Protein AF-A0A841YYU1-F1 (afdb_monomer_lite)

Organism: NCBI:txid1497681

Structure (mmCIF, N/CA/C/O backbone):
data_AF-A0A841YYU1-F1
#
_entry.id   AF-A0A841YYU1-F1
#
loop_
_atom_site.group_PDB
_atom_site.id
_atom_site.type_symbol
_atom_site.label_atom_id
_atom_site.label_alt_id
_atom_site.label_co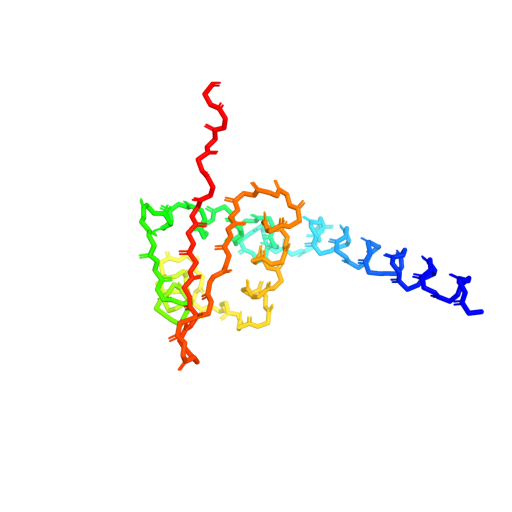mp_id
_atom_site.label_asym_id
_atom_site.label_entity_id
_atom_site.label_seq_id
_atom_site.pdbx_PDB_ins_code
_atom_site.Cartn_x
_atom_site.Cartn_y
_atom_site.Cartn_z
_atom_site.occupancy
_atom_site.B_iso_or_equiv
_atom_site.auth_seq_id
_atom_site.auth_comp_id
_atom_site.auth_asym_id
_atom_site.auth_atom_id
_atom_site.pdbx_PDB_model_num
ATOM 1 N N . MET A 1 1 ? -14.175 -29.906 1.606 1.00 49.25 1 MET A N 1
ATOM 2 C CA . MET A 1 1 ? -14.235 -28.447 1.845 1.00 49.25 1 MET A CA 1
ATOM 3 C C . MET A 1 1 ? -12.966 -27.914 2.523 1.00 49.25 1 MET A C 1
ATOM 5 O O . MET A 1 1 ? -12.357 -27.011 1.975 1.00 49.25 1 MET A O 1
ATOM 9 N N . LEU A 1 2 ? -12.478 -28.519 3.617 1.00 45.59 2 LEU A N 1
ATOM 10 C CA . LEU A 1 2 ? -11.233 -28.099 4.302 1.00 45.59 2 LEU A CA 1
ATOM 11 C C . LEU A 1 2 ? -9.953 -28.157 3.432 1.00 45.59 2 LEU A C 1
ATOM 13 O O . LEU A 1 2 ? -9.119 -27.262 3.505 1.00 45.59 2 LEU A O 1
ATOM 17 N N . LEU A 1 3 ? -9.820 -29.156 2.550 1.00 43.62 3 LEU A N 1
ATOM 18 C CA . LEU A 1 3 ? -8.645 -29.326 1.674 1.00 43.62 3 LEU A CA 1
ATOM 19 C C . LEU A 1 3 ? -8.499 -28.258 0.571 1.00 43.62 3 LEU A C 1
ATOM 21 O O . LEU A 1 3 ? -7.389 -28.014 0.100 1.00 43.62 3 LEU A O 1
ATOM 25 N N . GLN A 1 4 ? -9.591 -27.612 0.148 1.00 48.12 4 GLN A N 1
ATOM 26 C CA . GLN A 1 4 ? -9.517 -26.527 -0.841 1.00 48.12 4 GLN A CA 1
ATOM 27 C C . GLN A 1 4 ? -8.966 -25.240 -0.214 1.00 48.12 4 GLN A C 1
ATOM 29 O O . GLN A 1 4 ? -8.154 -24.570 -0.845 1.00 48.12 4 GLN A O 1
ATOM 34 N N . ASN A 1 5 ? -9.310 -24.959 1.049 1.00 53.09 5 ASN A N 1
ATOM 35 C CA . ASN A 1 5 ? -8.814 -23.787 1.776 1.00 53.09 5 ASN A CA 1
ATOM 36 C C . ASN A 1 5 ? -7.303 -23.846 2.039 1.00 53.09 5 ASN A C 1
ATOM 38 O O . ASN A 1 5 ? -6.620 -22.843 1.865 1.00 53.09 5 ASN A O 1
ATOM 42 N N . VAL A 1 6 ? -6.755 -25.017 2.383 1.00 58.25 6 VAL A N 1
ATOM 43 C CA . VAL A 1 6 ? -5.304 -25.172 2.623 1.00 58.25 6 VAL A CA 1
ATOM 44 C C . VAL A 1 6 ? -4.494 -24.971 1.336 1.00 58.25 6 VAL A C 1
ATOM 46 O O . VAL A 1 6 ? -3.455 -24.316 1.352 1.00 58.25 6 VAL A O 1
ATOM 49 N N . ASN A 1 7 ? -4.992 -25.467 0.200 1.00 59.00 7 ASN A N 1
ATOM 50 C CA . ASN A 1 7 ? -4.347 -25.254 -1.099 1.00 59.00 7 ASN A CA 1
ATOM 51 C C . ASN A 1 7 ? -4.403 -23.789 -1.547 1.00 59.00 7 ASN A C 1
ATOM 53 O O . ASN A 1 7 ? -3.433 -23.292 -2.117 1.00 59.00 7 ASN A O 1
ATOM 57 N N . TYR A 1 8 ? -5.505 -23.093 -1.263 1.00 60.75 8 TYR A N 1
ATOM 58 C CA . TYR A 1 8 ? -5.640 -21.664 -1.547 1.00 60.75 8 TYR A CA 1
ATOM 59 C C . TYR A 1 8 ? -4.680 -20.825 -0.702 1.00 60.75 8 TYR A C 1
ATOM 61 O O . TYR A 1 8 ? -3.996 -19.951 -1.232 1.00 60.75 8 TYR A O 1
ATOM 69 N N . LEU A 1 9 ? -4.568 -21.145 0.590 1.00 56.81 9 LEU A N 1
ATOM 70 C CA . LEU A 1 9 ? -3.627 -20.499 1.501 1.00 56.81 9 LEU A CA 1
ATOM 71 C C . LEU A 1 9 ? -2.180 -20.714 1.038 1.00 56.81 9 LEU A C 1
ATOM 73 O O . LEU A 1 9 ? -1.399 -19.774 0.958 1.00 56.81 9 LEU A O 1
ATOM 77 N N . TRP A 1 10 ? -1.835 -21.941 0.643 1.00 57.75 10 TRP A N 1
ATOM 78 C CA . TRP A 1 10 ? -0.506 -22.266 0.125 1.00 57.75 10 TRP A CA 1
ATOM 79 C C . TRP A 1 10 ? -0.196 -21.581 -1.213 1.00 57.75 10 TRP A C 1
ATOM 81 O O . TRP A 1 10 ? 0.935 -21.158 -1.459 1.00 57.75 10 TRP A O 1
ATOM 91 N N . TYR A 1 11 ? -1.200 -21.435 -2.079 1.00 63.16 11 TYR A N 1
ATOM 92 C CA . TYR A 1 11 ? -1.083 -20.692 -3.331 1.00 63.16 11 TYR A CA 1
ATOM 93 C C . TYR A 1 11 ? -0.859 -19.192 -3.089 1.00 63.16 11 TYR A C 1
ATOM 95 O O . TYR A 1 11 ? 0.015 -18.596 -3.722 1.00 63.16 11 TYR A O 1
ATOM 103 N N . LEU A 1 12 ? -1.591 -18.603 -2.138 1.00 54.94 12 LEU A N 1
ATOM 104 C CA . LEU A 1 12 ? -1.402 -17.223 -1.687 1.00 54.94 12 LEU A CA 1
ATOM 105 C C . LEU A 1 12 ? 0.002 -17.017 -1.113 1.00 54.94 12 LEU A C 1
ATOM 107 O O . LEU A 1 12 ? 0.723 -16.147 -1.591 1.00 54.94 12 LEU A O 1
ATOM 111 N N . VAL A 1 13 ? 0.444 -17.883 -0.195 1.00 62.03 13 VAL A N 1
ATOM 112 C CA . VAL A 1 13 ? 1.795 -17.831 0.388 1.00 62.03 13 VAL A CA 1
ATOM 113 C C . VAL A 1 13 ? 2.872 -17.909 -0.696 1.00 62.03 13 VAL A C 1
ATOM 115 O O . VAL A 1 13 ? 3.795 -17.101 -0.700 1.00 62.03 13 VAL A O 1
ATOM 118 N N . LYS A 1 14 ? 2.745 -18.816 -1.674 1.00 58.31 14 LYS A N 1
ATOM 119 C CA . LYS A 1 14 ? 3.702 -18.922 -2.791 1.00 58.31 14 LYS A CA 1
ATOM 120 C C . LYS A 1 14 ? 3.726 -17.691 -3.696 1.00 58.31 14 LYS A C 1
ATOM 122 O O . LYS A 1 14 ? 4.789 -17.354 -4.219 1.00 58.31 14 LYS A O 1
ATOM 127 N N . ARG A 1 15 ? 2.582 -17.038 -3.915 1.00 56.31 15 ARG A N 1
ATOM 128 C CA . ARG A 1 15 ? 2.522 -15.780 -4.673 1.00 56.31 15 ARG A CA 1
ATOM 129 C C . ARG A 1 15 ? 3.191 -14.644 -3.911 1.00 56.31 15 ARG A C 1
ATOM 131 O O . ARG A 1 15 ? 4.021 -13.959 -4.499 1.00 56.31 15 ARG A O 1
ATOM 138 N N . VAL A 1 16 ? 2.892 -14.507 -2.620 1.00 55.84 16 VAL A N 1
ATOM 139 C CA . VAL A 1 16 ? 3.519 -13.511 -1.741 1.00 55.84 16 VAL A CA 1
ATOM 140 C C . VAL A 1 16 ? 5.036 -13.714 -1.707 1.00 55.84 16 VAL A C 1
ATOM 142 O O . VAL A 1 16 ? 5.784 -12.770 -1.924 1.00 55.84 16 VAL A O 1
ATOM 145 N N . PHE A 1 17 ? 5.515 -14.955 -1.578 1.00 57.09 17 PHE A N 1
ATOM 146 C CA . PHE A 1 17 ? 6.953 -15.249 -1.552 1.00 57.09 17 PHE A CA 1
ATOM 147 C C . PHE A 1 17 ? 7.687 -14.864 -2.846 1.00 57.09 17 PHE A C 1
ATOM 149 O O . PHE A 1 17 ? 8.800 -14.345 -2.796 1.00 57.09 17 PHE A O 1
ATOM 156 N N . LYS A 1 18 ? 7.070 -15.085 -4.016 1.00 55.12 18 LYS A N 1
ATOM 157 C CA . LYS A 1 18 ? 7.643 -14.664 -5.308 1.00 55.12 18 LYS A CA 1
ATOM 158 C C . LYS A 1 18 ? 7.624 -13.145 -5.509 1.00 55.12 18 LYS A C 1
ATOM 160 O O . LYS A 1 18 ? 8.470 -12.636 -6.232 1.00 55.12 18 LYS A O 1
ATOM 165 N N . LEU A 1 19 ? 6.681 -12.438 -4.888 1.00 54.81 19 LEU A N 1
ATOM 166 C CA . LEU A 1 19 ? 6.603 -10.973 -4.910 1.00 54.81 19 LEU A CA 1
ATOM 167 C C . LEU A 1 19 ? 7.617 -10.318 -3.959 1.00 54.81 19 LEU A C 1
ATOM 169 O O . LEU A 1 19 ? 8.090 -9.217 -4.230 1.00 54.81 19 LEU A O 1
ATOM 173 N N . LEU A 1 20 ? 7.978 -11.006 -2.872 1.00 58.62 20 LEU A N 1
ATOM 174 C CA . LEU A 1 20 ? 8.971 -10.533 -1.904 1.00 58.62 20 LEU A CA 1
ATOM 175 C C . LEU A 1 20 ? 10.403 -10.564 -2.447 1.00 58.62 20 LEU A C 1
ATOM 177 O O . LEU A 1 20 ? 11.209 -9.711 -2.092 1.00 58.62 20 LEU A O 1
ATOM 181 N N . ILE A 1 21 ? 10.719 -11.530 -3.312 1.00 55.19 21 ILE A N 1
ATOM 182 C CA . ILE A 1 21 ? 12.056 -11.714 -3.889 1.00 55.19 21 ILE A CA 1
ATOM 183 C C . ILE A 1 21 ? 11.903 -11.879 -5.402 1.00 55.19 21 ILE A C 1
ATOM 185 O O . ILE A 1 21 ? 12.092 -12.963 -5.955 1.00 55.19 21 ILE A O 1
ATOM 189 N N . ASN A 1 22 ? 11.509 -10.810 -6.089 1.00 55.97 22 ASN A N 1
ATOM 190 C CA . ASN A 1 22 ? 11.603 -10.781 -7.542 1.00 55.97 22 ASN A CA 1
ATOM 191 C C . ASN A 1 22 ? 13.025 -10.342 -7.924 1.00 55.97 22 ASN A C 1
ATOM 193 O O . ASN A 1 22 ? 13.329 -9.155 -7.915 1.00 55.97 22 ASN A O 1
ATOM 197 N N . TYR A 1 23 ? 13.903 -11.313 -8.197 1.00 52.50 23 TYR A N 1
ATOM 198 C CA . TYR A 1 23 ? 15.341 -11.095 -8.436 1.00 52.50 23 TYR A CA 1
ATOM 199 C C . TYR A 1 23 ? 15.626 -10.184 -9.647 1.00 52.50 23 TYR A C 1
ATOM 201 O O . TYR A 1 23 ? 16.660 -9.523 -9.685 1.00 52.50 23 TYR A O 1
ATOM 209 N N . ASP A 1 24 ? 14.690 -10.130 -10.602 1.00 58.34 24 ASP A N 1
ATOM 210 C CA . ASP A 1 24 ? 14.776 -9.308 -11.816 1.00 58.34 24 ASP A CA 1
ATOM 211 C C . ASP A 1 24 ? 14.073 -7.944 -11.674 1.00 58.34 24 ASP A C 1
ATOM 213 O O . ASP A 1 24 ? 14.215 -7.077 -12.540 1.00 58.34 24 ASP A O 1
ATOM 217 N N . ALA A 1 25 ? 13.299 -7.730 -10.602 1.00 60.16 25 ALA A N 1
ATOM 218 C CA . ALA A 1 25 ? 12.693 -6.431 -10.335 1.00 60.16 25 ALA A CA 1
ATOM 219 C C . ALA A 1 25 ? 13.748 -5.470 -9.788 1.00 60.16 25 ALA A C 1
ATOM 221 O O . ALA A 1 25 ? 14.614 -5.851 -8.995 1.00 60.16 25 ALA A O 1
ATOM 222 N N . LYS A 1 26 ? 13.653 -4.188 -10.158 1.00 67.69 26 LYS A N 1
ATOM 223 C CA . LYS A 1 26 ? 14.436 -3.167 -9.460 1.00 67.69 26 LYS A CA 1
ATOM 224 C C . LYS A 1 26 ? 14.061 -3.244 -7.975 1.00 67.69 26 LYS A C 1
ATOM 226 O O . LYS A 1 26 ? 12.872 -3.329 -7.676 1.00 67.69 26 LYS A O 1
ATOM 231 N N . PRO A 1 27 ? 15.023 -3.185 -7.036 1.00 69.00 27 PRO A N 1
ATOM 232 C CA . PRO A 1 27 ? 14.729 -3.324 -5.608 1.00 69.00 27 PRO A CA 1
ATOM 233 C C . PRO A 1 27 ? 13.616 -2.387 -5.117 1.00 69.00 27 PRO A C 1
ATOM 235 O O . PRO A 1 27 ? 12.813 -2.787 -4.278 1.00 69.00 27 PRO A O 1
ATOM 238 N N . ALA A 1 28 ? 13.531 -1.189 -5.707 1.00 71.00 28 ALA A N 1
ATOM 239 C CA . ALA A 1 28 ? 12.518 -0.172 -5.427 1.00 71.00 28 ALA A CA 1
ATOM 240 C C . ALA A 1 28 ? 11.071 -0.569 -5.788 1.00 71.00 28 ALA A C 1
ATOM 242 O O . ALA A 1 28 ? 10.122 0.024 -5.281 1.00 71.00 28 ALA A O 1
ATOM 243 N N . ASP A 1 29 ? 10.900 -1.571 -6.650 1.00 73.06 29 ASP A N 1
ATOM 244 C CA . ASP A 1 29 ? 9.595 -2.081 -7.080 1.00 73.06 29 ASP A CA 1
ATOM 245 C C . ASP A 1 29 ? 9.184 -3.335 -6.283 1.00 73.06 29 ASP A C 1
ATOM 247 O O . ASP A 1 29 ? 8.113 -3.897 -6.500 1.00 73.06 29 ASP A O 1
ATOM 251 N N . SER A 1 30 ? 10.033 -3.811 -5.363 1.00 84.00 30 SER A N 1
ATOM 252 C CA . SER A 1 30 ? 9.703 -4.969 -4.529 1.00 84.00 30 SER A CA 1
ATOM 253 C C . SER A 1 30 ? 8.670 -4.611 -3.459 1.00 84.00 30 SER A C 1
ATOM 255 O O . SER A 1 30 ? 8.726 -3.543 -2.848 1.00 84.00 30 SER A O 1
ATOM 257 N N . ILE A 1 31 ? 7.769 -5.551 -3.162 1.00 87.94 31 ILE A N 1
ATOM 258 C CA . ILE A 1 31 ? 6.768 -5.405 -2.092 1.00 87.94 31 ILE A CA 1
ATOM 259 C C . ILE A 1 31 ? 7.433 -5.136 -0.739 1.00 87.94 31 ILE A C 1
ATOM 261 O O . ILE A 1 31 ? 6.931 -4.346 0.057 1.00 87.94 31 ILE A O 1
ATOM 265 N N . TYR A 1 32 ? 8.597 -5.747 -0.503 1.00 86.75 32 TYR A N 1
ATOM 266 C CA . TYR A 1 32 ? 9.395 -5.500 0.693 1.00 86.75 32 TYR A CA 1
ATOM 267 C C . TYR A 1 32 ? 9.839 -4.035 0.790 1.00 86.75 32 TYR A C 1
ATOM 269 O O . TYR A 1 32 ? 9.609 -3.392 1.812 1.00 86.75 32 TYR A O 1
ATOM 277 N N . TYR A 1 33 ? 10.436 -3.492 -0.277 1.00 88.88 33 TYR A N 1
ATOM 278 C CA . TYR A 1 33 ? 10.898 -2.104 -0.293 1.00 88.88 33 TYR A CA 1
ATOM 279 C C . TYR A 1 33 ? 9.742 -1.120 -0.118 1.00 88.88 33 TYR A C 1
ATOM 281 O O . TYR A 1 33 ? 9.817 -0.240 0.737 1.00 88.88 33 TYR A O 1
ATOM 289 N N . VAL A 1 34 ? 8.650 -1.309 -0.868 1.00 91.56 34 VAL A N 1
ATOM 290 C CA . VAL A 1 34 ? 7.442 -0.484 -0.734 1.00 91.56 34 VAL A CA 1
ATOM 291 C C . VAL A 1 34 ? 6.898 -0.560 0.695 1.00 91.56 34 VAL A C 1
ATOM 293 O O . VAL A 1 34 ? 6.551 0.469 1.269 1.00 91.56 34 VAL A O 1
ATOM 296 N N . GLY A 1 35 ? 6.895 -1.745 1.312 1.00 93.12 35 GLY A N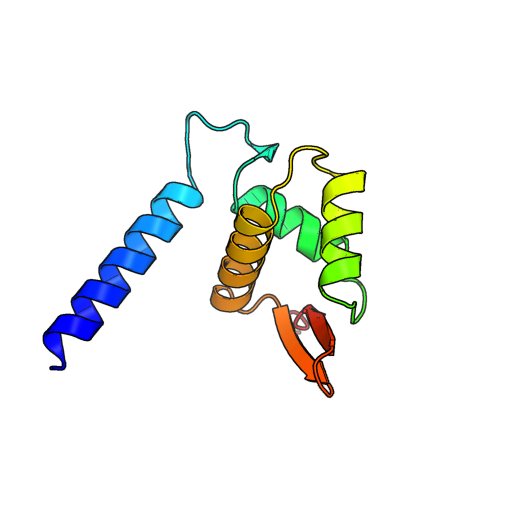 1
ATOM 297 C CA . GLY A 1 35 ? 6.512 -1.920 2.712 1.00 93.12 35 GLY A CA 1
ATOM 298 C C . GLY A 1 35 ? 7.390 -1.114 3.678 1.00 93.12 35 GLY A C 1
ATOM 299 O O . GLY A 1 35 ? 6.873 -0.430 4.559 1.00 93.12 35 GLY A O 1
ATOM 300 N N . CYS A 1 36 ? 8.712 -1.117 3.494 1.00 91.38 36 CYS A N 1
ATOM 301 C CA . CYS A 1 36 ? 9.611 -0.279 4.293 1.00 91.38 36 CYS A CA 1
ATOM 302 C C . CYS A 1 36 ? 9.307 1.218 4.132 1.00 91.38 36 CYS A C 1
ATOM 304 O O . CYS A 1 36 ? 9.242 1.931 5.133 1.00 91.38 36 CYS A O 1
ATOM 306 N N . CYS A 1 37 ? 9.069 1.685 2.903 1.00 93.62 37 CYS A N 1
ATOM 307 C CA . CYS A 1 37 ? 8.673 3.070 2.635 1.00 93.62 37 CYS A CA 1
ATOM 308 C C . CYS A 1 37 ? 7.358 3.438 3.335 1.00 93.62 37 CYS A C 1
ATOM 310 O O . CYS A 1 37 ? 7.255 4.504 3.931 1.00 93.62 37 CYS A O 1
ATOM 312 N N . ILE A 1 38 ? 6.365 2.545 3.317 1.00 94.81 38 ILE A N 1
ATOM 313 C CA . ILE A 1 38 ? 5.094 2.747 4.022 1.00 94.81 38 ILE A CA 1
ATOM 314 C C . ILE A 1 38 ? 5.321 2.898 5.531 1.00 94.81 38 ILE A C 1
ATOM 316 O O . ILE A 1 38 ? 4.821 3.846 6.131 1.00 94.81 38 ILE A O 1
ATOM 320 N N . LEU A 1 39 ? 6.099 2.004 6.152 1.00 93.50 39 LEU A N 1
ATOM 321 C CA . LEU A 1 39 ? 6.392 2.088 7.589 1.00 93.50 39 LEU A CA 1
ATOM 322 C C . LEU A 1 39 ? 7.144 3.366 7.971 1.00 93.50 39 LEU A C 1
ATOM 324 O O . LEU A 1 39 ? 6.984 3.846 9.092 1.00 93.50 39 LEU A O 1
ATOM 328 N N . GLN A 1 40 ? 7.964 3.901 7.066 1.00 92.38 40 GLN A N 1
ATOM 329 C CA . GLN A 1 40 ? 8.685 5.152 7.283 1.00 92.38 40 GLN A CA 1
ATOM 330 C C . GLN A 1 40 ? 7.739 6.364 7.333 1.00 92.38 40 GLN A C 1
ATOM 332 O O . GLN A 1 40 ? 7.967 7.276 8.126 1.00 92.38 40 GLN A O 1
ATOM 337 N N . GLU A 1 41 ? 6.661 6.349 6.542 1.00 92.44 41 GLU A N 1
ATOM 338 C CA . GLU A 1 41 ? 5.639 7.408 6.536 1.00 92.44 41 GLU A CA 1
ATOM 339 C C . GLU A 1 41 ? 4.594 7.253 7.653 1.00 92.44 41 GLU A C 1
ATOM 341 O O . GLU A 1 41 ? 3.969 8.231 8.066 1.00 92.44 41 GLU A O 1
ATOM 346 N N . LEU A 1 42 ? 4.408 6.040 8.183 1.00 90.12 42 LEU A N 1
ATOM 347 C CA . LEU A 1 42 ? 3.466 5.734 9.265 1.00 90.12 42 LEU A CA 1
ATOM 348 C C . LEU A 1 42 ? 3.991 6.163 10.649 1.00 90.12 42 LEU A C 1
ATOM 350 O O . LEU A 1 42 ? 4.195 5.335 11.536 1.00 90.12 42 LEU A O 1
ATOM 354 N N . GLN A 1 43 ? 4.192 7.468 10.853 1.00 80.62 43 GLN A N 1
ATOM 355 C CA . GLN A 1 43 ? 4.493 8.024 12.184 1.00 80.62 43 GLN A CA 1
ATOM 356 C C . GLN A 1 43 ? 3.248 8.179 13.067 1.00 80.62 43 GLN A C 1
ATOM 358 O O . GLN A 1 43 ? 3.357 8.162 14.286 1.00 80.62 43 GLN A O 1
ATOM 363 N N . ASN A 1 44 ? 2.077 8.337 12.450 1.00 83.56 44 ASN A N 1
ATOM 364 C CA . ASN A 1 44 ? 0.773 8.445 13.098 1.00 83.56 44 ASN A CA 1
ATOM 365 C C . ASN A 1 44 ? -0.267 7.675 12.271 1.00 83.56 44 ASN A C 1
ATOM 367 O O . ASN A 1 44 ? 0.033 7.174 11.185 1.00 83.56 44 ASN A O 1
ATOM 371 N N . GLU A 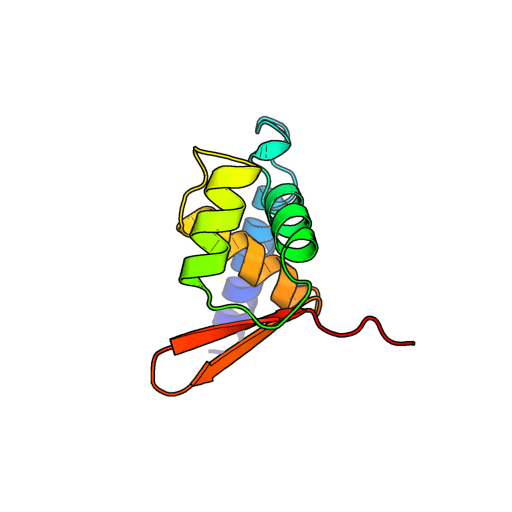1 45 ? -1.501 7.619 12.768 1.00 91.12 45 GLU A N 1
ATOM 372 C CA . GLU A 1 45 ? -2.641 7.156 11.978 1.00 91.12 45 GLU A CA 1
ATOM 373 C C . GLU A 1 45 ? -2.847 8.066 10.755 1.00 91.12 45 GLU A C 1
ATOM 375 O O . GLU A 1 45 ? -2.867 9.294 10.871 1.00 91.12 45 GLU A O 1
ATOM 380 N N . ILE A 1 46 ? -2.979 7.461 9.576 1.00 95.38 46 ILE A N 1
ATOM 381 C CA . ILE A 1 46 ? -3.111 8.167 8.301 1.00 95.38 46 ILE A CA 1
ATOM 382 C C . ILE A 1 46 ? -4.180 7.510 7.434 1.00 95.38 46 ILE A C 1
ATOM 384 O O . ILE A 1 46 ? -4.343 6.292 7.429 1.00 95.38 46 ILE A O 1
ATOM 388 N N . GLU A 1 47 ? -4.912 8.320 6.680 1.00 96.06 47 GLU A N 1
ATOM 389 C CA . GLU A 1 47 ? -5.875 7.824 5.701 1.00 96.06 47 GLU A CA 1
ATOM 390 C C . GLU A 1 47 ? -5.160 7.065 4.568 1.00 96.06 47 GLU A C 1
ATOM 392 O O . GLU A 1 47 ? -4.145 7.525 4.037 1.00 96.06 47 GLU A O 1
ATOM 397 N N . LEU A 1 48 ? -5.715 5.920 4.167 1.00 96.06 48 LEU A N 1
ATOM 398 C CA . LEU A 1 48 ? -5.141 4.998 3.183 1.00 96.06 48 LEU A CA 1
ATOM 399 C C . LEU A 1 48 ? -4.775 5.680 1.857 1.00 96.06 48 LEU A C 1
ATOM 401 O O . LEU A 1 48 ? -3.677 5.489 1.331 1.00 96.06 48 LEU A O 1
ATOM 405 N N . ASP A 1 49 ? -5.677 6.502 1.323 1.00 95.44 49 ASP A N 1
ATOM 406 C CA . ASP A 1 49 ? -5.470 7.165 0.037 1.00 95.44 49 ASP A CA 1
ATOM 407 C C . ASP A 1 49 ? -4.440 8.298 0.131 1.00 95.44 49 ASP A C 1
ATOM 409 O O . ASP A 1 49 ? -3.722 8.575 -0.835 1.00 95.44 49 ASP A O 1
ATOM 413 N N . VAL A 1 50 ? -4.337 8.952 1.294 1.00 96.06 50 VAL A N 1
ATOM 414 C CA . VAL A 1 50 ? -3.280 9.936 1.572 1.00 96.06 50 VAL A CA 1
ATOM 415 C C . VAL A 1 50 ? -1.929 9.229 1.629 1.00 96.06 50 VAL A C 1
ATOM 417 O O . VAL A 1 50 ? -0.991 9.670 0.965 1.00 96.06 50 VAL A O 1
ATOM 420 N N . LEU A 1 51 ? -1.851 8.107 2.347 1.00 96.56 51 LEU A N 1
ATOM 421 C CA . LEU A 1 51 ? -0.649 7.285 2.446 1.00 96.56 51 LEU A CA 1
ATOM 422 C C . LEU A 1 51 ? -0.180 6.808 1.070 1.00 96.56 51 LEU A C 1
ATOM 424 O O . LEU A 1 51 ? 0.985 6.996 0.736 1.00 96.56 51 LEU A O 1
ATOM 428 N N . PHE A 1 52 ? -1.084 6.296 0.229 1.00 96.56 52 PHE A N 1
ATOM 429 C CA . PHE A 1 52 ? -0.745 5.894 -1.138 1.00 96.56 52 PHE A CA 1
ATOM 430 C C . PHE A 1 52 ? -0.111 7.038 -1.937 1.00 96.56 52 PHE A C 1
ATOM 432 O O . PHE A 1 52 ? 0.943 6.861 -2.553 1.00 96.56 52 PHE A O 1
ATOM 439 N N . ARG A 1 53 ? -0.736 8.224 -1.924 1.00 96.44 53 ARG A N 1
ATOM 440 C CA . ARG A 1 53 ? -0.223 9.396 -2.651 1.00 96.44 53 ARG A CA 1
ATOM 441 C C . ARG A 1 53 ? 1.151 9.822 -2.141 1.00 96.44 53 ARG A C 1
ATOM 443 O O . ARG A 1 53 ? 2.014 10.120 -2.962 1.00 96.44 53 ARG A O 1
ATOM 450 N N . LEU A 1 54 ? 1.356 9.827 -0.823 1.00 95.38 54 LEU A N 1
ATOM 451 C CA . LEU A 1 54 ? 2.641 10.165 -0.211 1.00 95.38 54 LEU A CA 1
ATOM 452 C C . LEU A 1 54 ? 3.722 9.152 -0.584 1.00 95.38 54 LEU A C 1
ATOM 454 O O . LEU A 1 54 ? 4.765 9.545 -1.100 1.00 95.38 54 LEU A O 1
ATOM 458 N N . THR A 1 55 ? 3.464 7.854 -0.409 1.00 94.56 55 THR A N 1
ATOM 459 C CA . THR A 1 55 ? 4.437 6.807 -0.739 1.00 94.56 55 THR A CA 1
ATOM 460 C C . THR A 1 55 ? 4.814 6.844 -2.222 1.00 94.56 55 THR A C 1
ATOM 462 O O . THR A 1 55 ? 5.992 6.752 -2.570 1.00 94.56 55 THR A O 1
ATOM 465 N N . LYS A 1 56 ? 3.827 7.045 -3.103 1.00 94.94 56 LYS A N 1
ATOM 466 C CA . LYS A 1 56 ? 4.049 7.184 -4.544 1.00 94.94 56 LYS A CA 1
ATOM 467 C C . LYS A 1 56 ? 4.909 8.402 -4.881 1.00 94.94 56 LYS A C 1
ATOM 469 O O . LYS A 1 56 ? 5.868 8.277 -5.632 1.00 94.94 56 LYS A O 1
ATOM 474 N N . LEU A 1 57 ? 4.584 9.568 -4.325 1.00 94.88 57 LEU A N 1
ATOM 475 C CA . LEU A 1 57 ? 5.313 10.807 -4.597 1.00 94.88 57 LEU A CA 1
ATOM 476 C C . LEU A 1 57 ? 6.758 10.760 -4.080 1.00 94.88 57 LEU A C 1
ATOM 478 O O . LEU A 1 57 ? 7.663 11.242 -4.751 1.00 94.88 5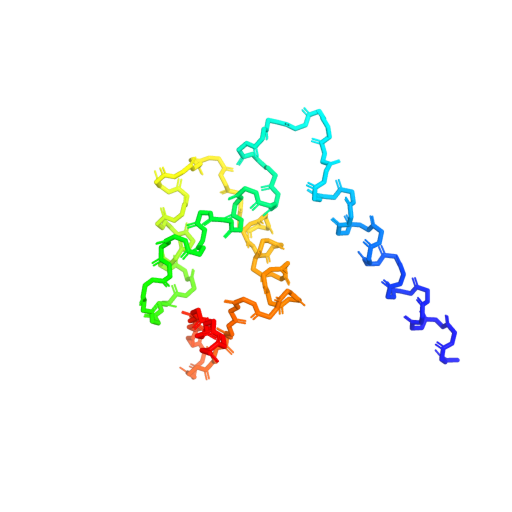7 LEU A O 1
ATOM 482 N N . MET A 1 58 ? 6.970 10.197 -2.890 1.00 93.44 58 MET A N 1
ATOM 483 C CA . MET A 1 58 ? 8.259 10.266 -2.199 1.00 93.44 58 MET A CA 1
ATOM 484 C C . MET A 1 58 ? 9.256 9.193 -2.646 1.00 93.44 58 MET A C 1
ATOM 486 O O . MET A 1 58 ? 10.459 9.449 -2.637 1.00 93.44 58 MET A O 1
ATOM 490 N N . TYR A 1 59 ? 8.782 8.001 -3.024 1.00 91.06 59 TYR A N 1
ATOM 491 C CA . TYR A 1 59 ? 9.660 6.838 -3.206 1.00 91.06 59 TYR A CA 1
ATOM 492 C C . TYR A 1 59 ? 9.585 6.203 -4.590 1.00 91.06 59 TYR A C 1
ATOM 494 O O . TYR A 1 59 ? 10.596 5.704 -5.085 1.00 91.06 59 TYR A O 1
ATOM 502 N N . ASN A 1 60 ? 8.407 6.183 -5.219 1.00 85.88 60 ASN A N 1
ATOM 503 C CA . ASN A 1 60 ? 8.233 5.535 -6.514 1.00 85.88 60 ASN A CA 1
ATOM 504 C C . ASN A 1 60 ? 7.036 6.114 -7.281 1.00 85.88 60 ASN A C 1
ATOM 506 O O . ASN A 1 60 ? 5.900 5.680 -7.095 1.00 85.88 60 ASN A O 1
ATOM 510 N N . GLU A 1 61 ? 7.292 7.042 -8.210 1.00 89.44 61 GLU A N 1
ATOM 511 C CA . GLU A 1 61 ? 6.253 7.667 -9.048 1.00 89.44 61 GLU A CA 1
ATOM 512 C C . GLU A 1 61 ? 5.481 6.660 -9.921 1.00 89.44 61 GLU A C 1
ATOM 514 O O . GLU A 1 61 ? 4.371 6.951 -10.372 1.00 89.44 61 GLU A O 1
ATOM 519 N N . ASN A 1 62 ? 6.030 5.462 -10.142 1.00 90.12 62 ASN A N 1
ATOM 520 C CA . ASN A 1 62 ? 5.378 4.391 -10.894 1.00 90.12 62 ASN A CA 1
ATOM 521 C C . ASN A 1 62 ? 4.596 3.418 -10.000 1.00 90.12 62 ASN A C 1
ATOM 523 O O . ASN A 1 62 ? 3.980 2.492 -10.527 1.00 90.12 62 ASN A O 1
ATOM 527 N N . LEU A 1 63 ? 4.564 3.636 -8.678 1.00 91.56 63 LEU A N 1
ATOM 528 C CA . LEU A 1 63 ? 3.840 2.784 -7.739 1.00 91.56 63 LEU A CA 1
ATOM 529 C C . LEU A 1 63 ? 2.370 2.661 -8.151 1.00 91.56 63 LEU A C 1
ATOM 531 O O . LEU A 1 63 ? 1.637 3.657 -8.284 1.00 91.56 63 LEU A O 1
ATOM 535 N N . THR A 1 64 ? 1.940 1.422 -8.365 1.00 93.38 64 THR A N 1
ATOM 536 C CA . THR A 1 64 ? 0.541 1.108 -8.634 1.00 93.38 64 THR A CA 1
ATOM 537 C C . THR A 1 64 ? -0.208 0.926 -7.320 1.00 93.38 64 THR A C 1
ATOM 539 O O . THR A 1 64 ? 0.371 0.553 -6.299 1.00 93.38 64 THR A O 1
ATOM 542 N N . TYR A 1 65 ? -1.519 1.175 -7.335 1.00 94.00 65 TYR A N 1
ATOM 543 C CA . TYR A 1 65 ? -2.343 0.933 -6.150 1.00 94.00 65 TYR A CA 1
ATOM 544 C C . TYR A 1 65 ? -2.338 -0.554 -5.766 1.00 94.00 65 TYR A C 1
ATOM 546 O O . TYR A 1 65 ? -2.323 -0.890 -4.591 1.00 94.00 65 TYR A O 1
ATOM 554 N N . THR A 1 66 ? -2.279 -1.458 -6.750 1.00 92.62 66 THR A N 1
ATOM 555 C CA . THR A 1 66 ? -2.196 -2.903 -6.506 1.00 92.62 66 THR A CA 1
ATOM 556 C C . THR A 1 66 ? -0.931 -3.283 -5.740 1.00 92.62 66 THR A C 1
ATOM 558 O O . THR A 1 66 ? -1.032 -4.000 -4.750 1.00 92.62 66 THR A O 1
ATOM 561 N N . ASP A 1 67 ? 0.239 -2.781 -6.144 1.00 90.75 67 ASP A N 1
ATOM 562 C CA . ASP A 1 67 ? 1.501 -3.080 -5.451 1.00 90.75 67 ASP A CA 1
ATOM 563 C C . ASP A 1 67 ? 1.532 -2.466 -4.046 1.00 90.75 67 ASP A C 1
ATOM 565 O O . ASP A 1 67 ? 2.026 -3.082 -3.104 1.00 90.75 67 ASP A O 1
ATOM 569 N N . PHE A 1 68 ? 0.936 -1.282 -3.883 1.00 94.69 68 PHE A N 1
ATOM 570 C CA . PHE A 1 68 ? 0.759 -0.646 -2.581 1.00 94.69 68 PHE A CA 1
ATOM 571 C C . PHE A 1 68 ? -0.119 -1.479 -1.633 1.00 94.69 68 PHE A C 1
ATOM 573 O O . PHE A 1 68 ? 0.278 -1.722 -0.495 1.00 94.69 68 PHE A O 1
ATOM 580 N N . ILE A 1 69 ? -1.272 -1.975 -2.098 1.00 95.12 69 ILE A N 1
ATOM 581 C CA . ILE A 1 69 ? -2.134 -2.858 -1.296 1.00 95.12 69 ILE A CA 1
ATOM 582 C C . ILE A 1 69 ? -1.409 -4.163 -0.955 1.00 95.12 69 ILE A C 1
ATOM 584 O O . ILE A 1 69 ? -1.459 -4.598 0.189 1.00 95.12 69 ILE A O 1
ATOM 588 N N . LEU A 1 70 ? -0.667 -4.754 -1.896 1.00 92.56 70 LEU A N 1
ATOM 589 C CA . LEU A 1 70 ? 0.128 -5.956 -1.624 1.00 92.56 70 LEU A CA 1
ATOM 590 C C . LEU A 1 70 ? 1.212 -5.714 -0.562 1.00 92.56 70 LEU A C 1
ATOM 592 O O . LEU A 1 70 ? 1.495 -6.604 0.240 1.00 92.56 70 LEU A O 1
ATOM 596 N N . ALA A 1 71 ? 1.809 -4.522 -0.537 1.00 93.81 71 ALA A N 1
ATOM 597 C CA . ALA A 1 71 ? 2.739 -4.121 0.513 1.00 93.81 71 ALA A CA 1
ATOM 598 C C . ALA A 1 71 ? 2.045 -3.948 1.868 1.00 93.81 71 ALA A C 1
ATOM 600 O O . ALA A 1 71 ? 2.580 -4.408 2.874 1.00 93.81 71 ALA A O 1
ATOM 601 N N . LEU A 1 72 ? 0.843 -3.370 1.907 1.00 94.81 72 LEU A N 1
ATOM 602 C CA . LEU A 1 72 ? 0.047 -3.295 3.134 1.00 94.81 72 LEU A CA 1
ATOM 603 C C . LEU A 1 72 ? -0.364 -4.676 3.647 1.00 94.81 72 LEU A C 1
ATOM 605 O O . LEU A 1 72 ? -0.188 -4.944 4.832 1.00 94.81 72 LEU A O 1
ATOM 609 N N . ASP A 1 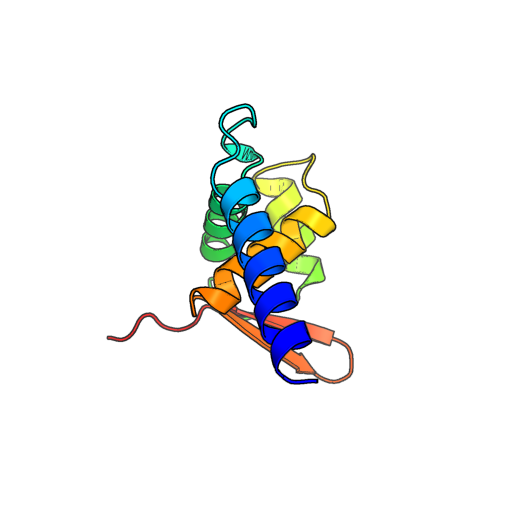73 ? -0.834 -5.565 2.770 1.00 93.56 73 ASP A N 1
ATOM 610 C CA . ASP A 1 73 ? -1.166 -6.951 3.113 1.00 93.56 73 ASP A CA 1
ATOM 611 C C . ASP A 1 73 ? 0.055 -7.671 3.693 1.00 93.56 73 ASP A C 1
ATOM 613 O O . ASP A 1 73 ? -0.038 -8.353 4.714 1.00 93.56 73 ASP A O 1
ATOM 617 N N . PHE A 1 74 ? 1.224 -7.492 3.071 1.00 91.19 74 PHE A N 1
ATOM 618 C CA . PHE A 1 74 ? 2.477 -8.036 3.581 1.00 91.19 74 PHE A CA 1
ATOM 619 C C . PHE A 1 74 ? 2.796 -7.516 4.989 1.00 91.19 74 PHE A C 1
ATOM 621 O O . PHE A 1 74 ? 3.077 -8.315 5.881 1.00 91.19 74 PHE A O 1
ATOM 628 N N . LEU A 1 75 ? 2.721 -6.204 5.216 1.00 92.81 75 LEU A N 1
ATOM 629 C CA . LEU A 1 75 ? 2.989 -5.605 6.525 1.00 92.81 75 LEU A CA 1
ATOM 630 C C . LEU A 1 75 ? 1.971 -6.027 7.592 1.00 92.81 75 LEU A C 1
ATOM 632 O O . LEU A 1 75 ? 2.358 -6.256 8.735 1.00 92.81 75 LEU A O 1
ATOM 636 N N . PHE A 1 76 ? 0.698 -6.166 7.222 1.00 91.88 76 PHE A N 1
ATOM 637 C CA . PHE A 1 76 ? -0.358 -6.658 8.104 1.00 91.88 76 PHE A CA 1
ATOM 638 C C . PHE A 1 76 ? -0.104 -8.112 8.521 1.00 91.88 76 PHE A C 1
ATOM 640 O O . PHE A 1 76 ? -0.173 -8.440 9.701 1.00 91.88 76 PHE A O 1
ATOM 647 N N . ILE A 1 77 ? 0.273 -8.983 7.576 1.00 90.88 77 ILE A N 1
ATOM 648 C CA . ILE A 1 77 ? 0.650 -10.381 7.864 1.00 90.88 77 ILE A CA 1
ATOM 649 C C . ILE A 1 77 ? 1.868 -10.453 8.795 1.00 90.88 77 ILE A C 1
ATOM 651 O O . ILE A 1 77 ? 1.967 -11.365 9.613 1.00 90.88 77 ILE A O 1
ATOM 655 N N . MET A 1 78 ? 2.790 -9.498 8.671 1.00 89.50 78 MET A N 1
ATOM 656 C CA . MET A 1 78 ? 3.972 -9.370 9.528 1.00 89.50 78 MET A CA 1
ATOM 657 C C . MET A 1 78 ? 3.687 -8.676 10.869 1.00 89.50 78 MET A C 1
ATOM 659 O O . MET A 1 78 ? 4.631 -8.412 11.614 1.00 89.50 78 MET A O 1
ATOM 663 N N . ASP A 1 79 ? 2.421 -8.359 11.153 1.00 92.00 79 ASP A N 1
ATOM 664 C CA . ASP A 1 79 ? 1.961 -7.665 12.358 1.00 92.00 79 ASP A CA 1
ATOM 665 C C . ASP A 1 79 ? 2.643 -6.301 12.583 1.00 92.00 79 ASP A C 1
ATOM 667 O O . ASP A 1 79 ? 2.911 -5.873 13.703 1.00 92.00 79 ASP A O 1
ATOM 671 N N . LYS A 1 80 ? 2.978 -5.602 11.490 1.00 92.31 80 LYS A N 1
ATOM 672 C CA . LYS A 1 80 ? 3.659 -4.295 11.533 1.00 92.31 80 LYS A CA 1
ATOM 673 C C . LYS A 1 80 ? 2.717 -3.103 11.469 1.00 92.31 80 LYS A C 1
ATOM 675 O O . LYS A 1 80 ? 3.127 -1.985 11.779 1.00 92.31 80 LYS A O 1
ATOM 680 N N . LEU A 1 81 ? 1.476 -3.321 11.060 1.00 94.50 81 LEU A N 1
ATOM 681 C CA . LEU A 1 81 ? 0.454 -2.289 10.990 1.00 94.50 81 LEU A CA 1
ATOM 682 C C . LEU A 1 81 ? -0.926 -2.883 11.210 1.00 94.50 81 LEU A C 1
ATOM 684 O O . LEU A 1 81 ? -1.132 -4.091 11.088 1.00 94.50 81 LEU A O 1
ATOM 688 N N . ASN A 1 82 ? -1.881 -1.997 11.444 1.00 93.50 82 ASN A N 1
ATOM 689 C CA . ASN A 1 82 ? -3.280 -2.338 11.576 1.00 93.50 82 ASN A CA 1
ATOM 690 C C . ASN A 1 82 ? -4.146 -1.300 10.844 1.00 93.50 82 ASN A C 1
ATOM 692 O O . ASN A 1 82 ? -3.745 -0.153 10.614 1.00 93.50 82 ASN A O 1
ATOM 696 N N . ILE A 1 83 ? -5.326 -1.735 10.413 1.00 92.81 83 ILE A N 1
ATOM 697 C CA . ILE A 1 83 ? -6.215 -1.006 9.514 1.00 92.81 83 ILE A CA 1
ATOM 698 C C . ILE A 1 83 ? -7.572 -0.849 10.199 1.00 92.81 83 ILE A C 1
ATOM 700 O O . ILE A 1 83 ? -8.150 -1.820 10.685 1.00 92.81 83 ILE A O 1
ATOM 704 N N . LYS A 1 84 ? -8.091 0.378 10.233 1.00 93.75 84 LYS A N 1
ATOM 705 C CA . LYS A 1 84 ? -9.400 0.714 10.802 1.00 93.75 84 LYS A CA 1
ATOM 706 C C . LYS A 1 84 ? -10.306 1.291 9.728 1.00 93.75 84 LYS A C 1
ATOM 708 O O . LYS A 1 84 ? -9.876 2.122 8.936 1.00 93.75 84 LYS A O 1
ATOM 713 N N . ASP A 1 85 ? -11.570 0.891 9.752 1.00 93.94 85 ASP A N 1
ATOM 714 C CA . ASP A 1 85 ? -12.635 1.509 8.965 1.00 93.94 85 ASP A CA 1
ATOM 715 C C . ASP A 1 85 ? -13.489 2.385 9.889 1.00 93.94 85 ASP A C 1
ATOM 717 O O . ASP A 1 85 ? -14.059 1.906 10.874 1.00 93.94 85 ASP A O 1
ATOM 721 N N . LEU A 1 86 ? -13.553 3.679 9.581 1.00 91.00 86 LEU A N 1
ATOM 722 C CA . LEU A 1 86 ? -14.384 4.662 10.265 1.00 91.00 86 LEU A CA 1
ATOM 723 C C . LEU A 1 86 ? -15.412 5.231 9.285 1.00 91.00 86 LEU A C 1
ATOM 725 O O . LEU A 1 86 ? -15.272 6.338 8.769 1.00 91.00 86 LEU A O 1
ATOM 729 N N . GLY A 1 87 ? -16.472 4.459 9.039 1.00 88.00 87 GLY A N 1
ATOM 730 C CA . GLY A 1 87 ? -17.617 4.910 8.246 1.00 88.00 87 GLY A CA 1
ATOM 731 C C . GLY A 1 87 ? -17.324 5.021 6.749 1.00 88.00 87 GLY A C 1
ATOM 732 O O . GLY A 1 87 ? -17.836 5.930 6.098 1.00 88.00 87 GLY A O 1
ATOM 733 N N . GLY A 1 88 ? -16.507 4.113 6.209 1.00 88.31 88 GLY A N 1
ATOM 734 C CA . GLY A 1 88 ? -16.095 4.084 4.805 1.00 88.31 88 GLY A CA 1
ATOM 735 C C . GLY A 1 88 ? -14.775 4.804 4.530 1.00 88.31 88 GLY A C 1
ATOM 736 O O . GLY A 1 88 ? -14.318 4.807 3.389 1.00 88.31 88 GLY A O 1
ATOM 737 N N . VAL A 1 89 ? -14.154 5.392 5.557 1.00 91.25 89 VAL A N 1
ATOM 738 C CA . VAL A 1 89 ? -12.806 5.964 5.479 1.00 91.25 89 VAL A CA 1
ATOM 739 C C . VAL A 1 89 ? -11.833 5.012 6.161 1.00 91.25 89 VAL A C 1
ATOM 741 O O . VAL A 1 89 ? -12.004 4.668 7.332 1.00 91.25 89 VAL A O 1
ATOM 744 N N . ILE A 1 90 ? -10.818 4.581 5.413 1.00 94.50 90 ILE A N 1
ATOM 745 C CA . ILE A 1 90 ? -9.840 3.599 5.875 1.00 94.50 90 ILE A CA 1
ATOM 746 C C . ILE A 1 90 ? -8.604 4.321 6.402 1.00 94.50 90 ILE A C 1
ATOM 748 O O . ILE A 1 90 ? -7.983 5.110 5.690 1.00 94.50 90 ILE A O 1
ATOM 752 N N . PHE A 1 91 ? -8.221 3.995 7.631 1.00 94.56 91 PHE A N 1
ATOM 753 C CA . PHE A 1 91 ? -7.035 4.505 8.299 1.00 94.56 91 PHE A CA 1
ATOM 754 C C . PHE A 1 91 ? -6.039 3.383 8.565 1.00 94.56 91 PHE A C 1
ATOM 756 O O . PHE A 1 91 ? -6.415 2.276 8.950 1.00 94.56 91 PHE A O 1
ATOM 763 N N . VAL A 1 92 ? -4.760 3.684 8.385 1.00 95.31 92 VAL A N 1
ATOM 764 C CA . VAL A 1 92 ? -3.638 2.783 8.634 1.00 95.31 92 VAL A CA 1
ATOM 765 C C . VAL A 1 92 ? -2.812 3.367 9.768 1.00 95.31 92 VAL A C 1
ATOM 767 O O . VAL A 1 92 ? -2.503 4.557 9.767 1.00 95.31 92 VAL A O 1
ATOM 770 N N . HIS A 1 93 ? -2.447 2.538 10.738 1.00 93.88 93 HIS A N 1
ATOM 771 C CA . HIS A 1 93 ? -1.529 2.916 11.807 1.00 93.88 93 HIS A CA 1
ATOM 772 C C . HIS A 1 93 ? -0.484 1.825 11.988 1.00 93.88 93 HIS A C 1
ATOM 774 O O . HIS A 1 93 ? -0.766 0.639 11.807 1.00 93.88 93 HIS A O 1
ATOM 780 N N . LYS A 1 94 ? 0.737 2.238 12.320 1.00 92.62 94 LYS A N 1
ATOM 781 C CA . LYS A 1 94 ? 1.806 1.316 12.683 1.00 92.62 94 LYS A CA 1
ATOM 782 C C . LYS A 1 94 ? 1.456 0.652 14.017 1.00 92.62 94 LYS A C 1
ATOM 784 O O . LYS A 1 94 ? 0.937 1.322 14.907 1.00 92.62 94 LYS A O 1
ATOM 789 N N . ASN A 1 95 ? 1.743 -0.639 14.147 1.00 90.31 95 ASN A N 1
ATOM 790 C CA . ASN A 1 95 ? 1.700 -1.286 15.453 1.00 90.31 95 ASN A CA 1
ATOM 791 C C . ASN A 1 95 ? 2.916 -0.817 16.256 1.00 90.31 95 ASN A C 1
ATOM 793 O O . ASN A 1 95 ? 4.022 -0.743 15.709 1.00 90.31 95 ASN A O 1
ATOM 797 N N . ASP A 1 96 ? 2.719 -0.497 17.532 1.00 80.00 96 ASP A N 1
ATOM 798 C CA . ASP A 1 96 ? 3.844 -0.263 18.430 1.00 80.00 96 ASP A CA 1
ATOM 799 C C . ASP A 1 96 ? 4.700 -1.535 18.442 1.00 80.00 96 ASP A C 1
ATOM 801 O O . ASP A 1 96 ? 4.183 -2.639 18.613 1.00 80.00 96 ASP A O 1
ATOM 805 N N . GLU A 1 97 ? 6.001 -1.401 18.177 1.00 65.62 97 GLU A N 1
ATOM 806 C CA . GLU A 1 97 ? 6.909 -2.525 18.383 1.00 65.62 97 GLU A CA 1
ATOM 807 C C . GLU A 1 97 ? 6.869 -2.840 19.877 1.00 65.62 97 GLU A C 1
ATOM 809 O O . GLU A 1 97 ? 7.110 -1.936 20.680 1.00 65.62 97 GLU A O 1
ATOM 814 N N . ASP A 1 98 ? 6.495 -4.078 20.224 1.00 46.28 98 ASP A N 1
ATOM 815 C CA . ASP A 1 98 ? 6.511 -4.588 21.596 1.00 46.28 98 ASP A CA 1
ATOM 816 C C . ASP A 1 98 ? 7.755 -4.051 22.323 1.00 46.28 98 ASP A C 1
ATOM 818 O O . ASP A 1 98 ? 8.888 -4.316 21.906 1.00 46.28 98 ASP A O 1
ATOM 822 N N . GLN A 1 99 ? 7.529 -3.238 23.361 1.00 37.97 99 GLN A N 1
ATOM 823 C CA . GLN A 1 99 ? 8.577 -2.797 24.285 1.00 37.97 99 GLN A CA 1
ATOM 824 C C . GLN A 1 99 ? 9.192 -3.988 25.020 1.00 37.97 99 GLN A C 1
ATOM 826 O O . GLN A 1 99 ? 8.428 -4.895 25.425 1.0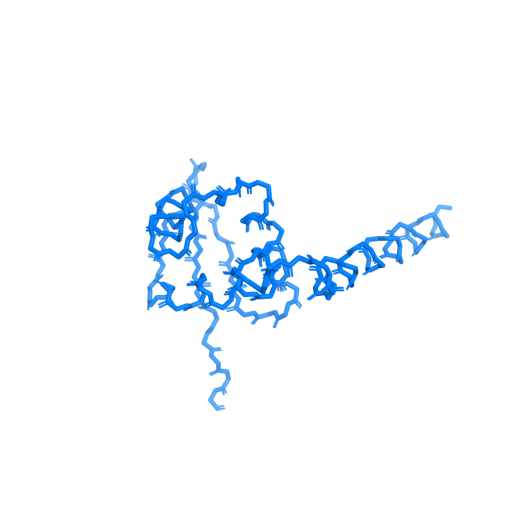0 37.97 99 GLN A O 1
#

InterPro domains:
  IPR046897 ABC-three component system, Middle Component 6 [PF20293] (24-89)

Foldseek 3Di:
DVVVVVVVVVVVVVVLVCQQCVVPDDPLLGLVNLLVLLLVVQPDKDWPVVSQVVSCVPRNVPDDVVSNVSSVVVCVVVVQWDWDDDPNTIIIHGDPDDD

Radius of gyration: 14.61 Å; chains: 1; bounding box: 33×40×36 Å

Sequence (99 aa):
MLLQNVNYLWYLVKRVFKLLINYDAKPADSIYYVGCCILQELQNEIELDVLFRLTKLMYNENLTYTDFILALDFLFIMDKLNIKDLGGVIFVHKNDEDQ

Secondary structure (DSSP, 8-state):
-HHHHHHHHHHHHHHHHHHHT-TTS-GGGSHHHHHHHHHHH-SS-EEHHHHHHHHHHHH-TT--HHHHHHHHHHHHHTTSEEEEESSS-EEEEEPPP--

pLDDT: mean 80.72, std 17.26, range [37.97, 96.56]